Protein AF-A0A8S8XK49-F1 (afdb_monomer_lite)

Sequence (100 aa):
MPNNQKISELLIDSLTNVESVIKSGQQYIVKPDNLPPVEVNSVLNALKLPIFHSNSQAEQLYQKFSQQIDAIQRGDMAANQKLQNALNSLQPKHDYYEYS

Radius of gyration: 22.47 Å; chains: 1; bounding box: 44×24×77 Å

Structure (mmCIF, N/CA/C/O backbone):
data_AF-A0A8S8XK49-F1
#
_entry.id   AF-A0A8S8XK49-F1
#
loop_
_atom_site.group_PDB
_atom_site.id
_atom_site.type_symbol
_atom_site.label_atom_id
_atom_site.label_alt_id
_atom_site.label_comp_id
_atom_site.label_asym_id
_atom_site.label_entity_id
_atom_site.label_seq_id
_atom_site.pdbx_PDB_ins_code
_atom_site.Cartn_x
_atom_site.Cartn_y
_atom_site.Cartn_z
_atom_site.occupancy
_atom_site.B_iso_or_equiv
_atom_site.auth_seq_id
_atom_site.auth_comp_id
_atom_site.auth_asym_id
_atom_site.auth_atom_id
_atom_site.pdbx_PDB_model_num
ATOM 1 N N . MET A 1 1 ? 17.307 -13.704 -22.003 1.00 45.09 1 MET A N 1
ATOM 2 C CA . MET A 1 1 ? 16.738 -13.110 -20.776 1.00 45.09 1 MET A CA 1
ATOM 3 C C . MET A 1 1 ? 15.486 -12.352 -21.176 1.00 45.09 1 MET A C 1
ATOM 5 O O . MET A 1 1 ? 15.590 -11.578 -22.125 1.00 45.09 1 MET A O 1
ATOM 9 N N . PRO A 1 2 ? 14.310 -12.598 -20.574 1.00 53.44 2 PRO A N 1
ATOM 10 C CA . PRO A 1 2 ? 13.161 -11.735 -20.824 1.00 53.44 2 PRO A CA 1
ATOM 11 C C . PRO A 1 2 ? 13.562 -10.304 -20.445 1.00 53.44 2 PRO A C 1
ATOM 13 O O . PRO A 1 2 ? 14.299 -10.095 -19.487 1.00 53.44 2 PRO A O 1
ATOM 16 N N . ASN A 1 3 ? 13.191 -9.338 -21.279 1.00 71.31 3 ASN A N 1
ATOM 17 C CA . ASN A 1 3 ? 13.703 -7.974 -21.202 1.00 71.31 3 ASN A CA 1
ATOM 18 C C . ASN A 1 3 ? 13.205 -7.311 -19.905 1.00 71.31 3 ASN A C 1
ATOM 20 O O . ASN A 1 3 ? 12.055 -6.878 -19.869 1.00 71.31 3 ASN A O 1
ATOM 24 N N . ASN A 1 4 ? 14.030 -7.260 -18.849 1.00 79.25 4 ASN A N 1
ATOM 25 C CA . ASN A 1 4 ? 13.656 -6.739 -17.522 1.00 79.25 4 ASN A CA 1
ATOM 26 C C . ASN A 1 4 ? 12.967 -5.368 -17.591 1.00 79.25 4 ASN A C 1
ATOM 28 O O . ASN A 1 4 ? 12.055 -5.105 -16.815 1.00 79.25 4 ASN A O 1
ATOM 32 N N . GLN A 1 5 ? 13.348 -4.546 -18.571 1.00 82.75 5 GLN A N 1
ATOM 33 C CA . GLN A 1 5 ? 12.732 -3.254 -18.844 1.00 82.75 5 GLN A CA 1
ATOM 34 C C . GLN A 1 5 ? 11.234 -3.351 -19.198 1.00 82.75 5 GLN A C 1
ATOM 36 O O . GLN A 1 5 ? 10.422 -2.609 -18.654 1.00 82.75 5 GLN A O 1
ATOM 41 N N . LYS A 1 6 ? 10.840 -4.317 -20.039 1.00 87.00 6 LYS A N 1
ATOM 42 C CA . LYS A 1 6 ? 9.424 -4.528 -20.390 1.00 87.00 6 LYS A CA 1
ATOM 43 C C . LYS A 1 6 ? 8.606 -4.954 -19.176 1.00 87.00 6 LYS A C 1
ATOM 45 O O . LYS A 1 6 ? 7.456 -4.565 -19.040 1.00 87.00 6 LYS A O 1
ATOM 50 N N . ILE A 1 7 ? 9.194 -5.762 -18.294 1.00 87.38 7 ILE A N 1
ATOM 51 C CA . ILE A 1 7 ? 8.517 -6.220 -17.074 1.00 87.38 7 ILE A CA 1
ATOM 52 C C . ILE A 1 7 ? 8.321 -5.045 -16.109 1.00 87.38 7 ILE A C 1
ATOM 54 O O . ILE A 1 7 ? 7.247 -4.916 -15.528 1.00 87.38 7 ILE A O 1
ATOM 58 N N . SER A 1 8 ? 9.322 -4.169 -15.965 1.00 88.38 8 SER A N 1
ATOM 59 C CA . SER A 1 8 ? 9.186 -2.966 -15.141 1.00 88.38 8 SER A CA 1
ATOM 60 C C . SER A 1 8 ? 8.144 -1.990 -15.683 1.00 88.38 8 SER A C 1
ATOM 62 O O . SER A 1 8 ? 7.362 -1.466 -14.900 1.00 88.38 8 SER A O 1
ATOM 64 N N . GLU A 1 9 ? 8.095 -1.780 -17.000 1.00 90.75 9 GLU A N 1
ATOM 65 C CA . GLU A 1 9 ? 7.091 -0.920 -17.643 1.00 90.75 9 GLU A CA 1
ATOM 66 C C . GLU A 1 9 ? 5.677 -1.474 -17.418 1.00 90.75 9 GLU A C 1
ATOM 68 O O . GLU A 1 9 ? 4.822 -0.769 -16.890 1.00 90.75 9 GLU A O 1
ATOM 73 N N . LEU A 1 10 ? 5.465 -2.773 -17.670 1.00 90.19 10 LEU A N 1
ATOM 74 C CA . LEU A 1 10 ? 4.178 -3.435 -17.425 1.00 90.19 10 LEU A CA 1
ATOM 75 C C . LEU A 1 10 ? 3.721 -3.331 -15.965 1.00 90.19 10 LEU A C 1
ATOM 77 O O . LEU A 1 10 ? 2.529 -3.167 -15.705 1.00 90.19 10 LEU A O 1
ATOM 81 N N . LEU A 1 11 ? 4.651 -3.424 -15.007 1.00 91.38 11 LEU A N 1
ATOM 82 C CA . LEU A 1 11 ? 4.322 -3.245 -13.595 1.00 91.38 11 LEU A CA 1
ATOM 83 C C . LEU A 1 11 ? 3.792 -1.829 -13.336 1.00 91.38 11 LEU A C 1
ATOM 85 O O . LEU A 1 11 ? 2.732 -1.686 -12.730 1.00 91.38 11 LEU A O 1
ATOM 89 N N . ILE A 1 12 ? 4.489 -0.795 -13.811 1.00 93.12 12 ILE A N 1
ATOM 90 C CA . ILE A 1 12 ? 4.077 0.605 -13.626 1.00 93.12 12 ILE A CA 1
ATOM 91 C C . ILE A 1 12 ? 2.735 0.873 -14.307 1.00 93.12 12 ILE A C 1
ATOM 93 O O . ILE A 1 12 ? 1.841 1.445 -13.682 1.00 93.12 12 ILE A O 1
ATOM 97 N N . ASP A 1 13 ? 2.556 0.399 -15.537 1.00 92.88 13 ASP A N 1
ATOM 98 C CA . ASP A 1 13 ? 1.314 0.571 -16.288 1.00 92.88 13 ASP A CA 1
ATOM 99 C C . ASP A 1 13 ? 0.134 -0.085 -15.566 1.00 92.88 13 ASP A C 1
ATOM 101 O O . ASP A 1 13 ? -0.915 0.536 -15.392 1.00 92.88 13 ASP A O 1
ATOM 105 N N . SER A 1 14 ? 0.325 -1.307 -15.056 1.00 91.81 14 SER A N 1
ATOM 106 C CA . SER A 1 14 ? -0.718 -2.004 -14.298 1.00 91.81 14 SER A CA 1
ATOM 107 C C . SER A 1 14 ? -1.125 -1.239 -13.034 1.00 91.81 14 SER A C 1
ATOM 109 O O . SER A 1 14 ? -2.304 -1.163 -12.701 1.00 91.81 14 SER A O 1
ATOM 111 N N . LEU A 1 15 ? -0.171 -0.607 -12.350 1.00 92.81 15 LEU A N 1
ATOM 112 C CA . LEU A 1 15 ? -0.416 0.112 -11.101 1.00 92.81 15 LEU A CA 1
ATOM 113 C C . LEU A 1 15 ? -0.939 1.539 -11.309 1.00 92.81 15 LEU A C 1
ATOM 115 O O . LEU A 1 15 ? -1.510 2.112 -10.382 1.00 92.81 15 LEU A O 1
ATOM 119 N N . THR A 1 16 ? -0.774 2.112 -12.501 1.00 89.94 16 THR A N 1
ATOM 120 C CA . THR A 1 16 ? -1.141 3.508 -12.790 1.00 89.94 16 THR A CA 1
ATOM 121 C C . THR A 1 16 ? -2.646 3.746 -12.643 1.00 89.94 16 THR A C 1
ATOM 123 O O . THR A 1 16 ? -3.051 4.757 -12.067 1.00 89.94 16 THR A O 1
ATOM 126 N N . ASN A 1 17 ? -3.472 2.787 -13.073 1.00 87.50 17 ASN A N 1
ATOM 127 C CA . ASN A 1 17 ? -4.936 2.887 -13.002 1.00 87.50 17 ASN A CA 1
ATOM 128 C C . ASN A 1 17 ? -5.518 2.441 -11.653 1.00 87.50 17 ASN A C 1
ATOM 130 O O . ASN A 1 17 ? -6.722 2.532 -11.436 1.00 87.50 17 ASN A O 1
ATOM 134 N N . VAL A 1 18 ? -4.683 1.982 -10.716 1.00 92.00 18 VAL A N 1
ATOM 135 C CA . VAL A 1 18 ? -5.156 1.628 -9.375 1.00 92.00 18 VAL A CA 1
ATOM 136 C C . VAL A 1 18 ? -5.616 2.895 -8.665 1.00 92.00 18 VAL A C 1
ATOM 138 O O . VAL A 1 18 ? -4.808 3.757 -8.308 1.00 92.00 18 VAL A O 1
ATOM 141 N N . GLU A 1 19 ? -6.915 2.998 -8.407 1.00 84.31 19 GLU A N 1
ATOM 142 C CA . GLU A 1 19 ? -7.499 4.163 -7.745 1.00 84.31 19 GLU A CA 1
ATOM 143 C C . GLU A 1 19 ? -7.065 4.263 -6.278 1.00 84.31 19 GLU A C 1
ATOM 145 O O . GLU A 1 19 ? -6.544 5.299 -5.851 1.00 84.31 19 GLU A O 1
ATOM 150 N N . SER A 1 20 ? -7.256 3.191 -5.501 1.00 90.06 20 SER A N 1
ATOM 151 C CA . SER A 1 20 ? -7.049 3.200 -4.049 1.00 90.06 20 SER A CA 1
ATOM 152 C C . SER A 1 20 ? -6.566 1.864 -3.476 1.00 90.06 20 SER A C 1
ATOM 154 O O . SER A 1 20 ? -6.833 0.791 -4.017 1.00 90.06 20 SER A O 1
ATOM 156 N N . VAL A 1 21 ? -5.875 1.949 -2.340 1.00 95.44 21 VAL A N 1
ATOM 157 C CA . VAL A 1 21 ? -5.514 0.836 -1.463 1.00 95.44 21 VAL A CA 1
ATOM 158 C C . VAL A 1 21 ? -6.737 0.435 -0.648 1.00 95.44 21 VAL A C 1
ATOM 160 O O . VAL A 1 21 ? -7.420 1.272 -0.061 1.00 95.44 21 VAL A O 1
ATOM 163 N N . ILE A 1 22 ? -6.992 -0.865 -0.580 1.00 94.56 22 ILE A N 1
ATOM 164 C CA . ILE A 1 22 ? -8.118 -1.449 0.139 1.00 94.56 22 ILE A CA 1
ATOM 165 C C . ILE A 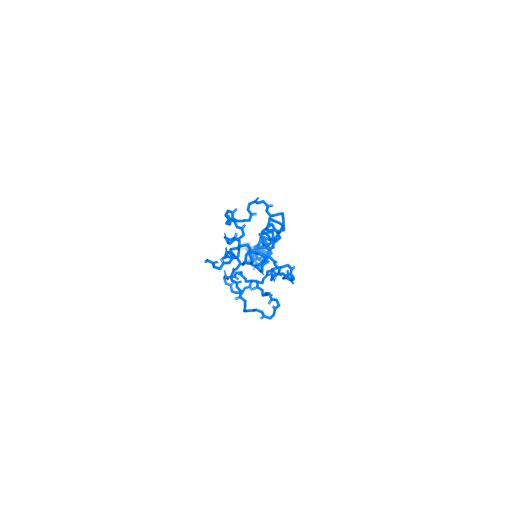1 22 ? -7.569 -2.191 1.354 1.00 94.56 22 ILE A C 1
ATOM 167 O O . ILE A 1 22 ? -6.667 -3.019 1.230 1.00 94.56 22 ILE A O 1
ATOM 171 N N . LYS A 1 23 ? -8.132 -1.935 2.536 1.00 94.19 23 LYS A N 1
ATOM 172 C CA . LYS A 1 23 ? -7.864 -2.751 3.723 1.00 94.19 23 LYS A CA 1
ATOM 173 C C . LYS A 1 23 ? -8.816 -3.944 3.743 1.00 94.19 23 LYS A C 1
ATOM 175 O O . LYS A 1 23 ? -10.028 -3.772 3.835 1.00 94.19 23 LYS A O 1
ATOM 180 N N . SER A 1 24 ? -8.261 -5.148 3.673 1.00 91.75 24 SER A N 1
ATOM 181 C CA . SER A 1 24 ? -8.993 -6.411 3.763 1.00 91.75 24 SER A CA 1
ATOM 182 C C . SER A 1 24 ? -8.520 -7.173 5.000 1.00 91.75 24 SER A C 1
ATOM 184 O O . SER A 1 24 ? -7.464 -7.809 5.002 1.00 91.75 24 SER A O 1
ATOM 186 N N . GLY A 1 25 ? -9.278 -7.062 6.094 1.00 89.19 25 GLY A N 1
ATOM 187 C CA . GLY A 1 25 ? -8.877 -7.596 7.396 1.00 89.19 25 GLY A CA 1
ATOM 188 C C . GLY A 1 25 ? -7.607 -6.917 7.920 1.00 89.19 25 GLY A C 1
ATOM 189 O O . GLY A 1 25 ? -7.610 -5.721 8.212 1.00 89.19 25 GLY A O 1
ATOM 190 N N . GLN A 1 26 ? -6.526 -7.690 8.048 1.00 88.38 26 GLN A N 1
ATOM 191 C CA . GLN A 1 26 ? -5.211 -7.210 8.498 1.00 88.38 26 GLN A CA 1
ATOM 192 C C . GLN A 1 26 ? -4.269 -6.832 7.344 1.00 88.38 26 GLN A C 1
ATOM 194 O O . GLN A 1 26 ? -3.167 -6.351 7.592 1.00 88.38 26 GLN A O 1
ATOM 199 N N . GLN A 1 27 ? -4.679 -7.058 6.095 1.00 93.38 27 GLN A N 1
ATOM 200 C CA . GLN A 1 27 ? -3.842 -6.840 4.920 1.00 93.38 27 GLN A CA 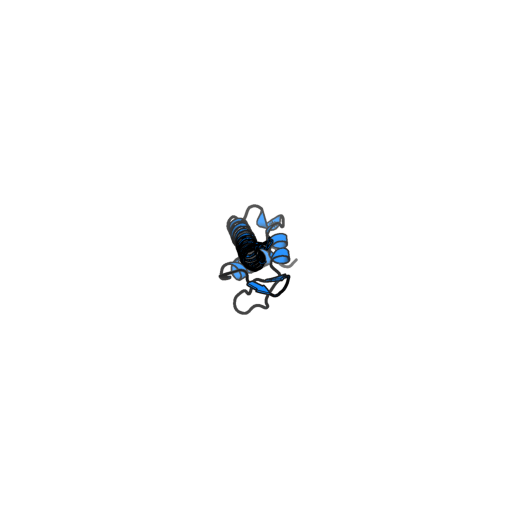1
ATOM 201 C C . GLN A 1 27 ? -4.285 -5.602 4.146 1.00 93.38 27 GLN A C 1
ATOM 203 O O . GLN A 1 27 ? -5.468 -5.257 4.113 1.00 93.38 27 GLN A O 1
ATOM 208 N N . TYR A 1 28 ? -3.326 -4.974 3.474 1.00 95.94 28 TYR A N 1
ATOM 209 C CA . TYR A 1 28 ? -3.582 -3.937 2.484 1.00 95.94 28 TYR A CA 1
ATOM 210 C C . TYR A 1 28 ? -3.414 -4.560 1.107 1.00 95.94 28 TYR A C 1
ATOM 212 O O . TYR A 1 28 ? -2.395 -5.196 0.837 1.00 95.94 28 TYR A O 1
ATOM 220 N N . ILE A 1 29 ? -4.389 -4.358 0.227 1.00 96.56 29 ILE A N 1
ATOM 221 C CA . ILE A 1 29 ? -4.345 -4.845 -1.151 1.00 96.56 29 ILE A CA 1
ATOM 222 C C . ILE A 1 29 ? -4.585 -3.709 -2.144 1.00 96.56 29 ILE A C 1
ATOM 224 O O . ILE A 1 29 ? -5.308 -2.755 -1.860 1.00 96.56 29 ILE A O 1
ATOM 228 N N . VAL A 1 30 ? -4.007 -3.840 -3.332 1.00 95.19 30 VAL A N 1
ATOM 229 C CA . VAL A 1 30 ? -4.402 -3.085 -4.524 1.00 95.19 30 VAL A CA 1
ATOM 230 C C . VAL A 1 30 ? -4.978 -4.050 -5.545 1.00 95.19 30 VAL A C 1
ATOM 232 O O . VAL A 1 30 ? -4.568 -5.210 -5.627 1.00 95.19 30 VAL A O 1
ATOM 235 N N . LYS A 1 31 ? -5.943 -3.574 -6.326 1.00 93.56 31 LYS A N 1
ATOM 236 C CA . LYS A 1 31 ? -6.559 -4.343 -7.402 1.00 93.56 31 LYS A CA 1
ATOM 237 C C . LYS A 1 31 ? -6.386 -3.580 -8.713 1.00 93.56 31 LYS A C 1
ATOM 239 O O . LYS A 1 31 ? -7.159 -2.660 -8.966 1.00 93.56 31 LYS A O 1
ATOM 244 N N . PRO A 1 32 ? -5.368 -3.923 -9.511 1.00 90.06 32 PRO A N 1
ATOM 245 C CA . PRO A 1 32 ? -5.237 -3.392 -10.857 1.00 90.06 32 PRO A CA 1
ATOM 246 C C . PRO A 1 32 ? -6.359 -3.898 -11.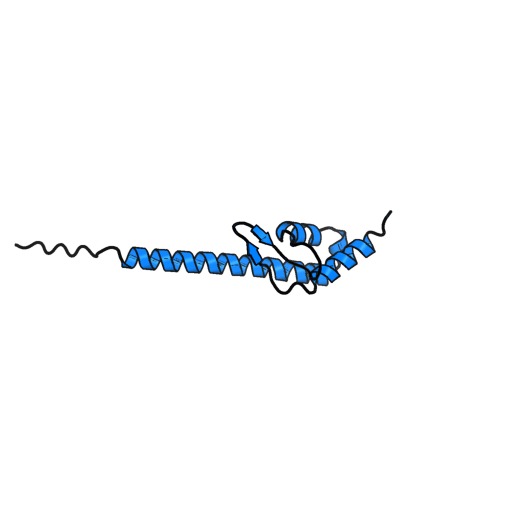769 1.00 90.06 32 PRO A C 1
ATOM 248 O O . PRO A 1 32 ? -6.952 -4.955 -11.521 1.00 90.06 32 PRO A O 1
ATOM 251 N N . ASP A 1 33 ? -6.628 -3.168 -12.848 1.00 87.56 33 ASP A N 1
ATOM 252 C CA . ASP A 1 33 ? -7.651 -3.556 -13.817 1.00 87.56 33 ASP A CA 1
ATOM 253 C C . ASP A 1 33 ? -7.323 -4.903 -14.461 1.00 87.56 33 ASP A C 1
ATOM 255 O O . ASP A 1 33 ? -6.211 -5.137 -14.932 1.00 87.56 33 ASP A O 1
ATOM 259 N N . ASN A 1 34 ? -8.318 -5.792 -14.500 1.00 85.81 34 ASN A N 1
ATOM 260 C CA . ASN A 1 34 ? -8.214 -7.132 -15.089 1.00 85.81 34 ASN A CA 1
ATOM 261 C C . ASN A 1 34 ? -7.089 -8.013 -14.510 1.00 85.81 34 ASN A C 1
ATOM 263 O O . ASN A 1 34 ? -6.716 -9.014 -15.121 1.00 85.81 34 ASN A O 1
ATOM 267 N N . LEU A 1 35 ? -6.570 -7.680 -13.326 1.00 88.50 35 LEU A N 1
ATOM 268 C CA . LEU A 1 35 ? -5.538 -8.446 -12.635 1.00 88.50 35 LEU A CA 1
ATOM 269 C C . LEU A 1 35 ? -6.013 -8.874 -11.241 1.00 88.50 35 LEU A C 1
ATOM 271 O O . LEU A 1 35 ? -6.910 -8.254 -10.654 1.00 88.50 35 LEU A O 1
ATOM 275 N N . PRO A 1 36 ? -5.449 -9.968 -10.699 1.00 90.38 36 PRO A N 1
ATOM 276 C CA . PRO A 1 36 ? -5.768 -10.393 -9.347 1.00 90.38 36 PRO A CA 1
ATOM 277 C C . PRO A 1 36 ? -5.346 -9.325 -8.323 1.00 90.38 36 PRO A C 1
ATOM 279 O O . PRO A 1 36 ? -4.371 -8.602 -8.549 1.00 90.38 36 PRO A O 1
ATOM 282 N N . PRO A 1 37 ? -6.040 -9.240 -7.174 1.00 92.69 37 PRO A N 1
ATOM 283 C CA . PRO A 1 37 ? -5.591 -8.410 -6.069 1.00 92.69 37 PRO A CA 1
ATOM 284 C C . PRO A 1 37 ? -4.197 -8.830 -5.604 1.00 92.69 37 PRO A C 1
ATOM 286 O O . PRO A 1 37 ? -3.906 -10.022 -5.484 1.00 92.69 37 PRO A O 1
ATOM 289 N N . VAL A 1 38 ? -3.358 -7.846 -5.307 1.00 94.44 38 VAL A N 1
ATOM 290 C CA . VAL A 1 38 ? -1.994 -8.051 -4.821 1.00 94.44 38 VAL A CA 1
ATOM 291 C C . VAL A 1 38 ? -1.780 -7.274 -3.531 1.00 94.44 38 VAL A C 1
ATOM 293 O O . VAL A 1 38 ? -2.343 -6.200 -3.322 1.00 94.44 38 VAL A O 1
ATOM 296 N N . GLU A 1 39 ? -0.980 -7.847 -2.642 1.00 95.75 39 GLU A N 1
ATOM 297 C CA . GLU A 1 39 ? -0.647 -7.258 -1.352 1.00 95.75 39 GLU A CA 1
ATOM 298 C C . GLU A 1 39 ? 0.238 -6.011 -1.542 1.00 95.75 39 GLU A C 1
ATOM 300 O O . GLU A 1 39 ? 1.212 -6.026 -2.301 1.00 95.75 39 GLU A O 1
ATOM 305 N N . VAL A 1 40 ? -0.125 -4.903 -0.887 1.00 95.56 40 VAL A N 1
ATOM 306 C CA . VAL A 1 40 ? 0.501 -3.596 -1.143 1.00 95.56 40 VAL A CA 1
ATOM 307 C C . VAL A 1 40 ? 1.955 -3.557 -0.704 1.00 95.56 40 VAL A C 1
ATOM 309 O O . VAL A 1 40 ? 2.767 -2.979 -1.421 1.00 95.56 40 VAL A O 1
ATOM 312 N N . ASN A 1 41 ? 2.333 -4.177 0.416 1.00 94.38 41 ASN A N 1
ATOM 313 C CA . ASN A 1 41 ? 3.734 -4.171 0.844 1.00 94.38 41 ASN A CA 1
ATOM 314 C C . ASN A 1 41 ? 4.638 -4.872 -0.179 1.00 94.38 41 ASN A C 1
ATOM 316 O O . ASN A 1 41 ? 5.752 -4.420 -0.434 1.00 94.38 41 ASN A O 1
ATOM 320 N N . SER A 1 42 ? 4.144 -5.923 -0.829 1.00 94.44 42 SER A N 1
ATOM 321 C CA . SER A 1 42 ? 4.835 -6.612 -1.921 1.00 94.44 42 SER A CA 1
ATOM 322 C C . SER A 1 42 ? 5.048 -5.686 -3.123 1.00 94.44 42 SER A C 1
ATOM 324 O O . SER A 1 42 ? 6.143 -5.648 -3.684 1.00 94.44 42 SER A O 1
ATOM 326 N N . VAL A 1 43 ? 4.042 -4.876 -3.469 1.00 94.69 43 VAL A N 1
ATOM 327 C CA . VAL A 1 43 ? 4.154 -3.839 -4.510 1.00 94.69 43 VAL A CA 1
ATOM 328 C C . VAL A 1 43 ? 5.153 -2.751 -4.111 1.00 94.69 43 VAL A C 1
ATOM 330 O O . VAL A 1 43 ? 6.033 -2.414 -4.897 1.00 94.69 43 VAL A O 1
ATOM 333 N N . LEU A 1 44 ? 5.079 -2.232 -2.884 1.00 95.38 44 LEU A N 1
ATOM 334 C CA . LEU A 1 44 ? 6.004 -1.214 -2.375 1.00 95.38 44 LEU A CA 1
ATOM 335 C C . LEU A 1 44 ? 7.458 -1.705 -2.377 1.00 95.38 44 LEU A C 1
ATOM 337 O O . LEU A 1 44 ? 8.366 -0.955 -2.730 1.00 95.38 44 LEU A O 1
ATOM 341 N N . ASN A 1 45 ? 7.681 -2.971 -2.021 1.00 95.00 45 ASN A N 1
ATOM 342 C CA . ASN A 1 45 ? 8.999 -3.597 -2.087 1.00 95.00 45 ASN A CA 1
ATOM 343 C C . ASN A 1 45 ? 9.486 -3.744 -3.533 1.00 95.00 45 ASN A C 1
ATOM 345 O O . ASN A 1 45 ? 10.657 -3.492 -3.806 1.00 95.00 45 ASN A O 1
ATOM 349 N N . ALA A 1 46 ? 8.598 -4.101 -4.465 1.00 93.62 46 ALA A N 1
ATOM 350 C CA . ALA A 1 46 ? 8.935 -4.181 -5.883 1.00 93.62 46 ALA A CA 1
ATOM 351 C C . ALA A 1 46 ? 9.309 -2.807 -6.466 1.00 93.62 46 ALA A C 1
ATOM 353 O O . ALA A 1 46 ? 10.294 -2.704 -7.192 1.00 93.62 46 ALA A O 1
ATOM 354 N N . LEU A 1 47 ? 8.586 -1.743 -6.099 1.00 93.56 47 LEU A N 1
ATOM 355 C CA . LEU A 1 47 ? 8.869 -0.369 -6.536 1.00 93.56 47 LEU A CA 1
ATOM 356 C C . LEU A 1 47 ? 10.197 0.182 -5.986 1.00 93.56 47 LEU A C 1
ATOM 358 O O . LEU A 1 47 ? 10.762 1.098 -6.573 1.00 93.56 47 LEU A O 1
ATOM 362 N N . LYS A 1 48 ? 10.732 -0.401 -4.905 1.00 92.88 48 LYS A N 1
ATOM 363 C CA . LYS A 1 48 ? 12.059 -0.082 -4.347 1.00 92.88 48 LYS A CA 1
ATOM 364 C C . LYS A 1 48 ? 13.220 -0.820 -5.017 1.00 92.88 48 LYS A C 1
ATOM 366 O O . LYS A 1 48 ? 14.368 -0.634 -4.618 1.00 92.88 48 LYS A O 1
ATOM 371 N N . LEU A 1 49 ? 12.959 -1.698 -5.987 1.00 93.06 49 LEU A N 1
ATOM 372 C CA . LEU A 1 49 ? 14.033 -2.423 -6.661 1.00 93.06 49 LEU A CA 1
ATOM 373 C C . LEU A 1 49 ? 14.925 -1.460 -7.469 1.00 93.06 49 LEU A C 1
ATOM 375 O O . LEU A 1 49 ? 14.413 -0.496 -8.042 1.00 93.06 49 LEU A O 1
ATOM 379 N N . PRO A 1 50 ? 16.235 -1.750 -7.624 1.00 91.75 50 PRO A N 1
ATOM 380 C CA . PRO A 1 50 ? 17.175 -0.850 -8.303 1.00 91.75 50 PRO A CA 1
ATOM 381 C C . PRO A 1 50 ? 16.783 -0.451 -9.729 1.00 91.75 50 PRO A C 1
ATOM 383 O O . PRO A 1 50 ? 17.149 0.626 -10.189 1.00 91.75 50 PRO A O 1
ATOM 386 N N . ILE A 1 51 ? 16.009 -1.295 -10.421 1.00 90.69 51 ILE A N 1
ATOM 387 C CA . ILE A 1 51 ? 15.485 -1.015 -11.766 1.00 90.69 51 ILE A CA 1
ATOM 388 C C . ILE A 1 51 ? 14.558 0.216 -11.810 1.00 90.69 51 ILE A C 1
ATOM 390 O O . ILE A 1 51 ? 14.399 0.818 -12.867 1.00 90.69 51 ILE A O 1
ATOM 394 N N . PHE A 1 52 ? 13.988 0.621 -10.671 1.00 91.44 52 PHE A N 1
ATOM 395 C CA . PHE A 1 52 ? 13.059 1.745 -10.556 1.00 91.44 52 PHE A CA 1
ATOM 396 C C . PHE A 1 52 ? 13.671 3.012 -9.945 1.00 91.44 52 PHE A C 1
ATOM 398 O O . PHE A 1 52 ? 13.003 4.040 -9.926 1.00 91.44 52 PHE A O 1
ATOM 405 N N . HIS A 1 53 ? 14.935 3.002 -9.502 1.00 87.25 53 HIS A N 1
ATOM 406 C CA . HIS A 1 53 ? 15.550 4.150 -8.809 1.00 87.25 53 HIS A CA 1
ATOM 407 C C . HIS A 1 53 ? 15.562 5.458 -9.620 1.00 87.25 53 HIS A C 1
ATOM 409 O O . HIS A 1 53 ? 15.593 6.541 -9.043 1.00 87.25 53 HIS A O 1
ATOM 415 N N . SER A 1 54 ? 15.555 5.376 -10.952 1.00 87.31 54 SER A N 1
ATOM 416 C CA . SER A 1 54 ? 15.497 6.544 -11.844 1.00 87.31 54 SER A CA 1
ATOM 417 C C . SER A 1 54 ? 14.117 6.746 -12.481 1.00 87.31 54 SER A C 1
ATOM 419 O O . SER A 1 54 ? 13.980 7.554 -13.396 1.00 87.31 54 SER A O 1
ATOM 421 N N . ASN A 1 55 ? 13.095 6.014 -12.025 1.00 91.62 55 ASN A N 1
ATOM 422 C CA . ASN A 1 55 ? 11.735 6.092 -12.542 1.00 91.62 55 ASN A CA 1
ATOM 423 C C . ASN A 1 55 ? 10.860 6.942 -11.605 1.00 91.62 55 ASN A C 1
ATOM 425 O O . ASN A 1 55 ? 10.473 6.512 -10.519 1.00 91.62 55 ASN A O 1
ATOM 429 N N . SER A 1 56 ? 10.517 8.153 -12.045 1.00 92.56 56 SER A N 1
ATOM 430 C CA . SER A 1 56 ? 9.693 9.084 -11.265 1.00 92.56 56 SER A CA 1
ATOM 431 C C . SER A 1 56 ? 8.265 8.583 -11.032 1.00 92.56 56 SER A C 1
ATOM 433 O O . SER A 1 56 ? 7.692 8.870 -9.984 1.00 92.56 56 SER A O 1
ATOM 435 N N . GLN A 1 57 ? 7.695 7.808 -11.961 1.00 93.56 57 GLN A N 1
ATOM 436 C CA . GLN A 1 57 ? 6.360 7.225 -11.796 1.00 93.56 57 GLN A CA 1
ATOM 437 C C . GLN A 1 57 ? 6.357 6.147 -10.709 1.00 93.56 57 GLN A C 1
ATOM 439 O O . GLN A 1 57 ? 5.419 6.079 -9.918 1.00 93.56 57 GLN A O 1
ATOM 444 N N . ALA A 1 58 ? 7.419 5.339 -10.624 1.00 94.12 58 ALA A N 1
ATOM 445 C CA . ALA A 1 58 ? 7.576 4.349 -9.562 1.00 94.12 58 ALA A CA 1
ATOM 446 C C . ALA A 1 58 ? 7.613 5.010 -8.178 1.00 94.12 58 ALA A C 1
ATOM 448 O O . ALA A 1 58 ? 6.908 4.571 -7.269 1.00 94.12 58 ALA A O 1
ATOM 449 N N . GLU A 1 59 ? 8.364 6.107 -8.043 1.00 94.56 59 GLU A N 1
ATOM 450 C CA . GLU A 1 59 ? 8.410 6.895 -6.808 1.00 94.56 59 GLU A CA 1
ATOM 451 C C . GLU A 1 59 ? 7.033 7.491 -6.471 1.00 94.56 59 GLU A C 1
ATOM 453 O O . GLU A 1 59 ? 6.561 7.380 -5.342 1.00 94.56 59 GLU A O 1
ATOM 458 N N . GLN A 1 60 ? 6.327 8.063 -7.451 1.00 95.19 60 GLN A N 1
ATOM 459 C CA . GLN A 1 60 ? 4.978 8.603 -7.244 1.00 95.19 60 GLN A CA 1
ATOM 460 C C . GLN A 1 60 ? 3.979 7.533 -6.789 1.00 95.19 60 GLN A C 1
ATOM 462 O O . GLN A 1 60 ? 3.199 7.777 -5.867 1.00 95.19 60 GLN A O 1
ATOM 467 N N . LEU A 1 61 ? 4.006 6.348 -7.405 1.00 95.12 61 LEU A N 1
ATOM 468 C CA . LEU A 1 61 ? 3.162 5.218 -7.013 1.00 95.12 61 LEU A CA 1
ATOM 469 C C . LEU A 1 61 ? 3.500 4.735 -5.600 1.00 95.12 61 LEU A C 1
ATOM 471 O O . LEU A 1 61 ? 2.591 4.496 -4.802 1.00 95.12 61 LEU A O 1
ATOM 475 N N . TYR A 1 62 ? 4.790 4.656 -5.268 1.00 96.00 62 TYR A N 1
ATOM 476 C CA . TYR A 1 62 ? 5.248 4.307 -3.928 1.00 96.00 62 TYR A CA 1
ATOM 477 C C . TYR A 1 62 ? 4.694 5.286 -2.883 1.00 96.00 62 TYR A C 1
ATOM 479 O O . TYR A 1 62 ? 4.052 4.868 -1.916 1.00 96.00 62 TYR A O 1
ATOM 487 N N . GLN A 1 63 ? 4.873 6.591 -3.107 1.00 95.94 63 GLN A N 1
ATOM 488 C CA . GLN A 1 63 ? 4.384 7.631 -2.201 1.00 95.94 63 GLN A CA 1
ATOM 489 C C . GLN A 1 63 ? 2.858 7.601 -2.079 1.00 95.94 63 GLN A C 1
ATOM 491 O O . GLN A 1 63 ? 2.332 7.633 -0.967 1.00 95.94 63 GLN A O 1
ATOM 496 N N . LYS A 1 64 ? 2.141 7.466 -3.203 1.00 95.62 64 LYS A N 1
ATOM 497 C CA . LYS A 1 64 ? 0.676 7.365 -3.236 1.00 95.62 64 LYS A CA 1
ATOM 498 C C . LYS A 1 64 ? 0.183 6.225 -2.348 1.00 95.62 64 LYS A C 1
ATOM 500 O O . LYS A 1 64 ? -0.659 6.448 -1.480 1.00 95.62 64 LYS A O 1
ATOM 505 N N . PHE A 1 65 ? 0.690 5.010 -2.545 1.00 96.19 65 PHE A N 1
ATOM 506 C CA . PHE A 1 65 ? 0.219 3.849 -1.790 1.00 96.19 65 PHE A CA 1
ATOM 507 C C . PHE A 1 65 ? 0.635 3.903 -0.316 1.00 96.19 65 PHE A C 1
ATOM 509 O O . PHE A 1 65 ? -0.184 3.589 0.548 1.00 96.19 65 PHE A O 1
ATOM 516 N N . SER A 1 66 ? 1.848 4.375 -0.010 1.00 96.19 66 SER A N 1
ATOM 517 C CA . SER A 1 66 ? 2.299 4.562 1.376 1.00 96.19 66 SER A CA 1
ATOM 518 C C . SER A 1 66 ? 1.406 5.551 2.130 1.00 96.19 66 SER A C 1
ATOM 520 O O . SER A 1 66 ? 0.922 5.249 3.219 1.00 96.19 66 SER A O 1
ATOM 522 N N . GLN A 1 67 ? 1.108 6.707 1.530 1.00 96.50 67 GLN A N 1
ATOM 523 C CA . GLN A 1 67 ? 0.250 7.721 2.148 1.00 96.50 67 GLN A CA 1
ATOM 524 C C . GLN A 1 67 ? -1.179 7.222 2.376 1.00 96.50 67 GLN A C 1
ATOM 526 O O . GLN A 1 67 ? -1.810 7.586 3.371 1.00 96.50 67 GLN A O 1
ATOM 531 N N . GLN A 1 68 ? -1.698 6.390 1.470 1.00 96.00 68 GLN A N 1
ATOM 532 C CA . GLN A 1 68 ? -3.021 5.792 1.627 1.00 96.00 68 GLN A CA 1
ATOM 533 C C . GLN A 1 68 ? -3.065 4.779 2.773 1.00 96.00 68 GLN A C 1
ATOM 535 O O . GLN A 1 68 ? -4.018 4.806 3.550 1.00 96.00 68 GLN A O 1
ATOM 540 N N . ILE A 1 69 ? -2.031 3.944 2.938 1.00 95.88 69 ILE A N 1
ATOM 541 C CA . ILE A 1 69 ? -1.917 3.056 4.107 1.00 95.88 69 ILE A CA 1
ATOM 542 C C . ILE A 1 69 ? -1.934 3.883 5.394 1.00 95.88 69 ILE A C 1
ATOM 544 O O . ILE A 1 69 ? -2.740 3.607 6.284 1.00 95.88 69 ILE A O 1
ATOM 548 N N . ASP A 1 70 ? -1.115 4.933 5.473 1.00 95.62 70 ASP A N 1
ATOM 549 C CA . ASP A 1 70 ? -1.060 5.785 6.662 1.00 95.62 70 ASP A CA 1
ATOM 550 C C . ASP A 1 70 ? -2.412 6.456 6.944 1.00 95.62 70 ASP A C 1
ATOM 552 O O . ASP A 1 70 ? -2.834 6.580 8.095 1.00 95.62 70 ASP A O 1
ATOM 556 N N . ALA A 1 71 ? -3.118 6.898 5.899 1.00 94.81 71 ALA A N 1
ATOM 557 C CA . ALA A 1 71 ? -4.441 7.496 6.033 1.00 94.81 71 ALA A CA 1
ATOM 558 C C . ALA A 1 71 ? -5.469 6.499 6.585 1.00 94.81 71 ALA A C 1
ATOM 560 O O . ALA A 1 71 ? -6.231 6.857 7.486 1.00 94.81 71 ALA A O 1
ATOM 561 N N . ILE A 1 72 ? -5.454 5.254 6.101 1.00 93.62 72 ILE A N 1
ATOM 562 C CA . ILE A 1 72 ? -6.325 4.186 6.604 1.00 93.62 72 ILE A CA 1
ATOM 563 C C . ILE A 1 72 ? -6.024 3.910 8.081 1.00 93.62 72 ILE A C 1
ATOM 565 O O . ILE A 1 72 ? -6.938 3.934 8.904 1.00 93.62 72 ILE A O 1
ATOM 569 N N . GLN A 1 73 ? -4.747 3.744 8.439 1.00 94.12 73 GLN A N 1
ATOM 570 C CA . GLN A 1 73 ? -4.332 3.489 9.822 1.00 94.12 73 GLN A CA 1
ATOM 571 C C . GLN A 1 73 ? -4.754 4.614 10.770 1.00 94.12 73 GLN A C 1
ATOM 573 O O . GLN A 1 73 ? 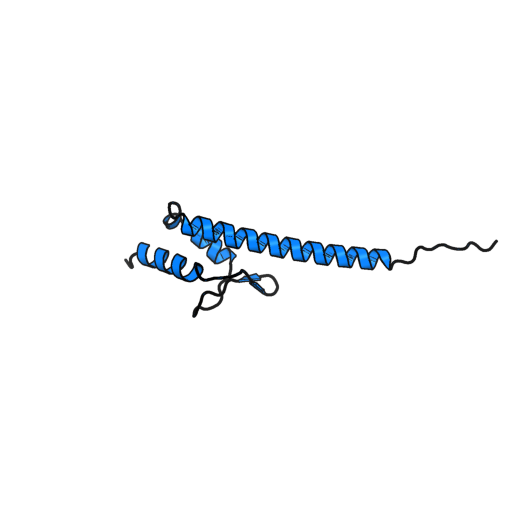-5.266 4.360 11.861 1.00 94.12 73 GLN A O 1
ATOM 578 N N . ARG A 1 74 ? -4.586 5.876 10.354 1.00 93.75 74 ARG A N 1
ATOM 579 C CA . ARG A 1 74 ? -5.070 7.030 11.126 1.00 93.75 74 ARG A CA 1
ATOM 580 C C . ARG A 1 74 ? -6.586 7.004 11.301 1.00 93.75 74 ARG A C 1
ATOM 582 O O . ARG A 1 74 ? -7.066 7.304 12.393 1.00 93.75 74 ARG A O 1
ATOM 589 N N . GLY A 1 75 ? -7.328 6.627 10.261 1.00 92.38 75 GLY A N 1
ATOM 590 C CA . GLY A 1 75 ? -8.778 6.452 10.321 1.00 92.38 75 GLY A CA 1
ATOM 591 C C . GLY A 1 75 ? -9.203 5.392 11.339 1.00 92.38 75 GLY A C 1
ATOM 592 O O . GLY A 1 75 ? -10.065 5.664 12.177 1.00 92.38 75 GLY A O 1
ATOM 593 N N . ASP A 1 76 ? -8.549 4.227 11.328 1.00 90.44 76 ASP A N 1
ATOM 594 C CA . ASP A 1 76 ? -8.804 3.148 12.291 1.00 90.44 76 ASP A CA 1
ATOM 595 C C . ASP A 1 76 ? -8.535 3.598 13.733 1.00 90.44 76 ASP A C 1
ATOM 597 O O . ASP A 1 76 ? -9.358 3.392 14.626 1.00 90.44 76 ASP A O 1
ATOM 601 N N . MET A 1 77 ? -7.395 4.256 13.967 1.00 90.50 77 MET A N 1
ATOM 602 C CA . MET A 1 77 ? -7.041 4.773 15.291 1.00 90.50 77 MET A CA 1
ATOM 603 C C . MET A 1 77 ? -8.055 5.807 15.781 1.00 90.50 77 MET A C 1
ATOM 605 O O . MET A 1 77 ? -8.486 5.742 16.932 1.00 90.50 77 MET A O 1
ATOM 609 N N . ALA A 1 78 ? -8.478 6.729 14.915 1.00 92.94 78 ALA A N 1
ATOM 610 C CA . ALA A 1 78 ? -9.467 7.742 15.262 1.00 92.94 78 ALA A CA 1
ATOM 611 C C . ALA A 1 78 ? -10.834 7.120 15.596 1.00 92.94 78 ALA A C 1
ATOM 613 O O . ALA A 1 78 ? -11.498 7.561 16.536 1.00 92.94 78 ALA A O 1
ATOM 614 N N . ALA A 1 79 ? -11.258 6.086 14.863 1.00 89.69 79 ALA A N 1
ATOM 615 C CA . ALA A 1 79 ? -12.483 5.349 15.164 1.00 89.69 79 ALA A CA 1
ATOM 616 C C . ALA A 1 79 ? -12.392 4.632 16.522 1.00 89.69 79 ALA A C 1
ATOM 618 O O . ALA A 1 79 ? -13.304 4.748 17.344 1.00 89.69 79 ALA A O 1
ATOM 619 N N . ASN A 1 80 ? -11.262 3.978 16.801 1.00 90.06 80 ASN A N 1
ATOM 620 C CA . ASN A 1 80 ? -11.019 3.302 18.075 1.00 90.06 80 ASN A CA 1
ATOM 621 C C . ASN A 1 80 ? -10.980 4.281 19.256 1.00 90.06 80 ASN A C 1
ATOM 623 O O . ASN A 1 80 ? -11.584 4.018 20.294 1.00 90.06 80 ASN A O 1
ATOM 627 N N . GLN A 1 81 ? -10.331 5.438 19.101 1.00 90.69 81 GLN A N 1
ATOM 628 C CA . GLN A 1 81 ? -10.324 6.486 20.125 1.00 90.69 81 GLN A CA 1
ATOM 629 C C . GLN A 1 81 ? -11.733 7.010 20.412 1.00 90.69 81 GLN A C 1
ATOM 631 O O . GLN A 1 81 ? -12.102 7.177 21.572 1.00 90.69 81 GLN A O 1
ATOM 636 N N . LYS A 1 82 ? -12.550 7.232 19.374 1.00 91.38 82 LYS A N 1
ATOM 637 C CA . LYS A 1 82 ? -13.952 7.642 19.550 1.00 91.38 82 LYS A CA 1
ATOM 638 C C . LYS A 1 82 ? -14.754 6.599 20.326 1.00 91.38 82 LYS A C 1
ATOM 640 O O . LYS A 1 82 ? -15.498 6.973 21.229 1.00 91.38 82 LYS A O 1
ATOM 645 N N . LEU A 1 83 ? -14.572 5.315 20.017 1.00 89.88 83 LEU A N 1
ATOM 646 C CA . LEU A 1 83 ? -15.210 4.223 20.752 1.00 89.88 83 LEU A CA 1
ATOM 647 C C . LEU A 1 83 ? -14.773 4.205 22.222 1.00 89.88 83 LEU A C 1
ATOM 649 O O . LEU A 1 83 ? -15.620 4.150 23.109 1.00 89.88 83 LEU A O 1
ATOM 653 N N . GLN A 1 84 ? -13.472 4.317 22.492 1.00 88.62 84 GLN A N 1
ATOM 654 C CA . GLN A 1 84 ? -12.948 4.348 23.857 1.00 88.62 84 GLN A CA 1
ATOM 655 C C . GLN A 1 84 ? -13.489 5.546 24.648 1.00 88.62 84 GLN A C 1
ATOM 657 O O . GLN A 1 84 ? -13.859 5.405 25.812 1.00 88.62 84 GLN A O 1
ATOM 662 N N . ASN A 1 85 ? -13.587 6.714 24.012 1.00 87.50 85 ASN A N 1
ATOM 663 C CA . ASN A 1 85 ? -14.168 7.906 24.623 1.00 87.50 85 ASN A CA 1
ATOM 664 C C . ASN A 1 85 ? -15.653 7.706 24.947 1.00 87.50 85 ASN A C 1
ATOM 666 O O . ASN A 1 85 ? -16.085 8.078 26.036 1.00 87.50 85 ASN A O 1
ATOM 670 N N . ALA A 1 86 ? -16.417 7.079 24.048 1.00 88.19 86 ALA A N 1
ATOM 671 C CA . ALA A 1 86 ? -17.813 6.736 24.301 1.00 88.19 86 ALA A CA 1
ATOM 672 C C . ALA A 1 86 ? -17.948 5.758 25.482 1.00 88.19 86 ALA A C 1
ATOM 674 O O . ALA A 1 86 ? -18.754 5.995 26.378 1.00 88.19 86 ALA A O 1
ATOM 675 N N . LEU A 1 87 ? -17.112 4.718 25.549 1.00 87.69 87 LEU A N 1
ATOM 676 C CA . LEU A 1 87 ? -17.097 3.770 26.670 1.00 87.69 87 LEU A CA 1
ATOM 677 C C . LEU A 1 87 ? -16.760 4.451 28.003 1.00 87.69 87 LEU A C 1
ATOM 679 O O . LEU A 1 87 ? -17.462 4.241 28.987 1.00 87.69 87 LEU A O 1
ATOM 683 N N . ASN A 1 88 ? -15.741 5.315 28.027 1.00 82.69 88 ASN A N 1
ATOM 684 C CA . ASN A 1 88 ? -15.389 6.092 29.219 1.00 82.69 88 ASN A CA 1
ATOM 685 C C . ASN A 1 88 ? -16.523 7.042 29.635 1.00 82.69 88 ASN A C 1
ATOM 687 O O . ASN A 1 88 ? -16.777 7.212 30.822 1.00 82.69 88 ASN A O 1
ATOM 691 N N . SER A 1 89 ? -17.238 7.638 28.674 1.00 77.69 89 SER A N 1
ATOM 692 C CA . SER A 1 89 ? -18.381 8.517 28.964 1.00 77.69 89 SER A CA 1
ATOM 693 C C . SER A 1 89 ? -19.602 7.781 29.528 1.00 77.69 89 SER A C 1
ATOM 695 O O . SER A 1 89 ? -20.450 8.405 30.159 1.00 77.69 89 SER A O 1
ATOM 697 N N . LEU A 1 90 ? -19.681 6.465 29.312 1.00 73.06 90 LEU A N 1
ATOM 698 C CA . LEU A 1 90 ? -20.735 5.596 29.834 1.00 73.06 90 LEU A CA 1
ATOM 699 C C . LEU A 1 90 ? -20.400 5.023 31.218 1.00 73.06 90 LEU A C 1
ATOM 701 O O . LEU A 1 90 ? -21.280 4.432 31.844 1.00 73.06 90 LEU A O 1
ATOM 705 N N . GLN A 1 91 ? -19.165 5.180 31.716 1.00 65.31 91 GLN A N 1
ATOM 706 C CA . GLN A 1 91 ? -18.868 4.837 33.104 1.00 65.31 91 GLN A CA 1
ATOM 707 C C . GLN A 1 91 ? -19.615 5.819 34.018 1.00 65.31 91 GLN A C 1
ATOM 709 O O . GLN A 1 91 ? -19.422 7.032 33.892 1.00 65.31 91 GLN A O 1
ATOM 714 N N . PRO A 1 92 ? -20.482 5.332 34.925 1.00 63.03 92 PRO A N 1
ATOM 715 C CA . PRO A 1 92 ? -21.227 6.211 35.808 1.00 63.03 92 PRO A CA 1
ATOM 716 C C . PRO A 1 92 ? -20.240 7.017 36.654 1.00 63.03 92 PRO A C 1
ATOM 718 O O . PRO A 1 92 ? -19.372 6.451 37.323 1.00 63.03 92 PRO A O 1
ATOM 721 N N . LYS A 1 93 ? -20.384 8.348 36.650 1.00 57.47 93 LYS A N 1
ATOM 722 C CA . LYS A 1 93 ? -19.857 9.163 37.743 1.00 57.47 93 LYS A CA 1
ATOM 723 C C . LYS A 1 93 ? -20.605 8.696 38.983 1.00 57.47 93 LYS A C 1
ATOM 725 O O . LYS A 1 93 ? -21.794 8.964 39.123 1.00 57.47 93 LYS A O 1
ATOM 730 N N . HIS A 1 94 ? -19.937 7.904 39.814 1.00 53.12 94 HIS A N 1
ATOM 731 C CA . HIS A 1 94 ? -20.416 7.572 41.144 1.00 53.12 94 HIS A CA 1
ATOM 732 C C . HIS A 1 94 ? -20.430 8.864 41.967 1.00 53.12 94 HIS A C 1
ATOM 734 O O . HIS A 1 94 ? -19.526 9.120 42.757 1.00 53.12 94 HIS A O 1
ATOM 740 N N . ASP A 1 95 ? -21.469 9.672 41.785 1.00 53.47 95 ASP A N 1
ATOM 741 C CA . ASP A 1 95 ? -21.949 10.546 42.840 1.00 53.47 95 ASP A CA 1
ATOM 742 C C . ASP A 1 95 ? -22.599 9.599 43.856 1.00 53.47 95 ASP A C 1
ATOM 744 O O . ASP A 1 95 ? -23.802 9.333 43.825 1.00 53.47 95 ASP A O 1
ATOM 748 N N . TYR A 1 96 ? -21.769 8.972 44.700 1.00 48.56 96 TYR A N 1
ATOM 749 C CA . TYR A 1 96 ? -22.264 8.405 45.946 1.00 48.56 96 TYR A CA 1
ATOM 750 C C . TYR A 1 96 ? -22.852 9.586 46.710 1.00 48.56 96 TYR A C 1
ATOM 752 O O . TYR A 1 96 ? -22.137 10.350 47.353 1.00 48.56 96 TYR A O 1
ATOM 760 N N . TYR A 1 97 ? -24.165 9.760 46.598 1.00 55.28 97 TYR A N 1
ATOM 761 C CA . TYR A 1 97 ? -24.931 10.434 47.624 1.00 55.28 97 TYR A CA 1
ATOM 762 C C . TYR A 1 97 ? -24.734 9.601 48.892 1.00 55.28 97 TYR A C 1
ATOM 764 O O . TYR A 1 97 ? -25.443 8.620 49.121 1.00 55.28 97 TYR A O 1
ATOM 772 N N . GLU A 1 98 ? -23.712 9.944 49.679 1.00 46.88 98 GLU A N 1
ATOM 773 C CA . GLU A 1 98 ? -23.701 9.634 51.100 1.00 46.88 98 GLU A CA 1
ATOM 774 C C . GLU A 1 98 ? -24.932 10.333 51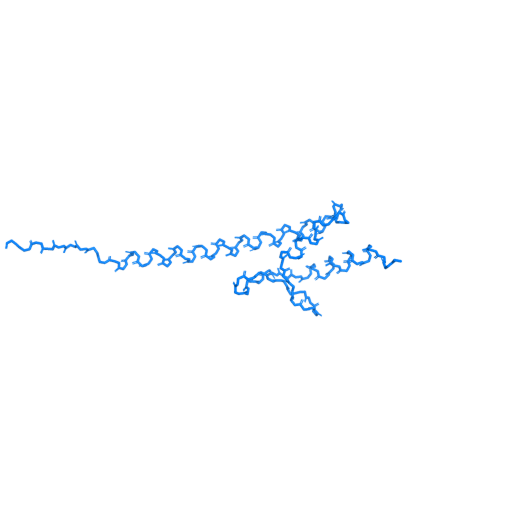.681 1.00 46.88 98 GLU A C 1
ATOM 776 O O . GLU A 1 98 ? -24.940 11.540 51.925 1.00 46.88 98 GLU A O 1
ATOM 781 N N . TYR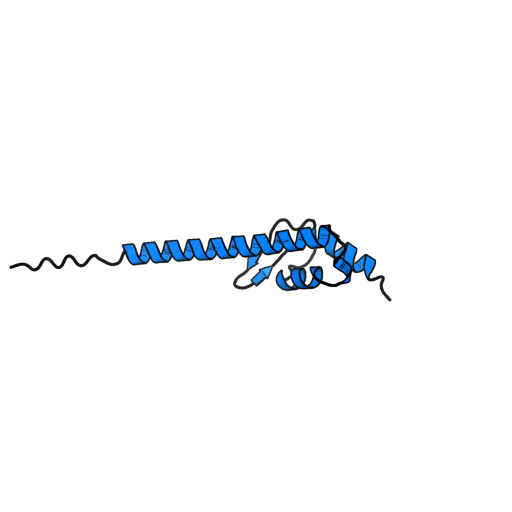 A 1 99 ? -26.028 9.585 51.797 1.00 56.50 99 TYR A N 1
ATOM 782 C CA . TYR A 1 99 ? -27.111 9.984 52.674 1.00 56.50 99 TYR A CA 1
ATOM 783 C C . TYR A 1 99 ? -26.584 9.904 54.106 1.00 56.50 99 TYR A C 1
ATOM 785 O O . TYR A 1 99 ? -25.971 8.910 54.495 1.00 56.50 99 TYR A O 1
ATOM 793 N N . SER A 1 100 ? -26.788 11.025 54.797 1.00 58.12 100 SER A N 1
ATOM 794 C CA . SER A 1 100 ? -26.402 11.347 56.171 1.00 58.12 100 SER A CA 1
ATOM 795 C C . SER A 1 100 ? -26.787 10.304 57.213 1.00 58.12 100 SER A C 1
ATOM 797 O O . SER A 1 100 ? -27.822 9.626 57.023 1.00 58.12 100 SER A O 1
#

Secondary structure (DSSP, 8-state):
---HHHHHHHHHHHHHT----EEETTEEEE--TTS--EEHHHHHHHHTSGGGTT-HHHHHHHHHHHHHHHHHHHHHHHHHHHHHHHHHHHS---------

pLDDT: mean 86.84, std 12.85, range [45.09, 96.56]

Foldseek 3Di:
DPDVVVVVVVLLVQLVPFPAWDDDPPFIWTDGPPDDIDTVVVLLVVLPDPVNPPPPSSVVSNVRHVVRVVVVVVVVVVVVVVVVVVVVVPPDPPPPPPDD